Protein AF-A0A7V4BUC6-F1 (afdb_monomer_lite)

Structure (mmCIF, N/CA/C/O backbone):
data_AF-A0A7V4BUC6-F1
#
_entry.id   AF-A0A7V4BUC6-F1
#
loop_
_atom_site.group_PDB
_atom_site.id
_atom_site.type_symbol
_atom_site.label_atom_id
_atom_site.label_alt_id
_atom_site.label_comp_id
_atom_site.label_asym_id
_atom_site.label_entity_id
_atom_site.label_seq_id
_atom_site.pdbx_PDB_ins_code
_atom_site.Cartn_x
_atom_site.Cartn_y
_atom_site.Cartn_z
_atom_site.occupancy
_atom_site.B_iso_or_equiv
_atom_site.auth_seq_id
_atom_site.auth_comp_id
_atom_site.auth_asym_id
_atom_site.auth_atom_id
_atom_site.pdbx_PDB_model_num
ATOM 1 N N . TRP A 1 1 ? -16.727 -0.996 11.097 1.00 87.25 1 TRP A N 1
ATOM 2 C CA . TRP A 1 1 ? -16.969 -1.739 9.841 1.00 87.25 1 TRP A CA 1
ATOM 3 C C . TRP A 1 1 ? -16.661 -0.930 8.587 1.00 87.25 1 TRP A C 1
ATOM 5 O O . TRP A 1 1 ? -15.750 -1.333 7.883 1.00 87.25 1 TRP A O 1
ATOM 15 N N . ALA A 1 2 ? -17.310 0.215 8.320 1.00 95.38 2 ALA A N 1
ATOM 16 C CA . ALA A 1 2 ? -17.040 1.016 7.110 1.00 95.38 2 ALA A CA 1
ATOM 17 C C . ALA A 1 2 ? -15.550 1.374 6.908 1.00 95.38 2 ALA A C 1
ATOM 19 O O . ALA A 1 2 ? -15.010 1.143 5.833 1.00 95.38 2 ALA A O 1
ATOM 20 N N . LEU A 1 3 ? -14.863 1.841 7.960 1.00 94.56 3 LEU A N 1
ATOM 21 C CA . LEU A 1 3 ? -13.424 2.150 7.906 1.00 94.56 3 LEU A CA 1
ATOM 22 C C . LEU A 1 3 ? -12.548 0.923 7.620 1.00 94.56 3 LEU A C 1
ATOM 24 O O . LEU A 1 3 ? -11.556 1.030 6.911 1.00 94.56 3 LEU A O 1
ATOM 28 N N . VAL A 1 4 ? -12.931 -0.246 8.138 1.00 96.06 4 VAL A N 1
ATOM 29 C CA . VAL A 1 4 ? -12.204 -1.506 7.911 1.00 96.06 4 VAL A CA 1
ATOM 30 C C . VAL A 1 4 ? -12.378 -1.959 6.462 1.00 96.06 4 VAL A C 1
ATOM 32 O O . VAL A 1 4 ? -11.404 -2.311 5.808 1.00 96.06 4 VAL A O 1
ATOM 35 N N . ILE A 1 5 ? -13.604 -1.884 5.935 1.00 97.94 5 ILE A N 1
ATOM 36 C CA . ILE A 1 5 ? -13.891 -2.184 4.525 1.00 97.94 5 ILE A CA 1
ATOM 37 C C . ILE A 1 5 ? -13.107 -1.232 3.614 1.00 97.94 5 ILE A C 1
ATOM 39 O O . ILE A 1 5 ? -12.496 -1.682 2.649 1.00 97.94 5 ILE A O 1
ATOM 43 N N . LEU A 1 6 ? -13.072 0.063 3.943 1.00 97.75 6 LEU A N 1
ATOM 44 C CA . LEU A 1 6 ? -12.310 1.057 3.188 1.00 97.75 6 LEU A CA 1
ATOM 45 C C . LEU A 1 6 ? -10.800 0.778 3.227 1.00 97.75 6 LEU A C 1
ATOM 47 O O . LEU A 1 6 ? -10.150 0.859 2.190 1.00 97.75 6 LEU A O 1
ATOM 51 N N . ALA A 1 7 ? -10.251 0.416 4.389 1.00 98.00 7 ALA A N 1
ATOM 52 C CA . ALA A 1 7 ? -8.843 0.050 4.533 1.00 98.00 7 ALA A CA 1
ATOM 53 C C . ALA A 1 7 ? -8.475 -1.158 3.656 1.00 98.00 7 ALA A C 1
ATOM 55 O O . ALA A 1 7 ? -7.482 -1.119 2.933 1.00 98.00 7 ALA A O 1
ATOM 56 N N . ILE A 1 8 ? -9.312 -2.202 3.661 1.00 97.94 8 ILE A N 1
ATOM 57 C CA . ILE A 1 8 ? -9.128 -3.389 2.814 1.00 97.94 8 ILE A CA 1
ATOM 58 C C . ILE A 1 8 ? -9.192 -3.004 1.334 1.00 97.94 8 ILE A C 1
ATOM 60 O O . ILE A 1 8 ? -8.291 -3.343 0.570 1.00 97.94 8 ILE A O 1
ATOM 64 N N . ALA A 1 9 ? -10.225 -2.262 0.926 1.00 98.25 9 ALA A N 1
ATOM 65 C CA . ALA A 1 9 ? -10.388 -1.830 -0.458 1.00 98.25 9 ALA A CA 1
ATOM 66 C C . ALA A 1 9 ? -9.201 -0.978 -0.940 1.00 98.25 9 ALA A C 1
ATOM 68 O O . ALA A 1 9 ? -8.746 -1.146 -2.070 1.00 98.25 9 ALA A O 1
ATOM 69 N N . MET A 1 10 ? -8.667 -0.105 -0.081 1.00 98.12 10 MET A N 1
ATOM 70 C CA . MET A 1 10 ? -7.505 0.731 -0.380 1.00 98.12 10 MET A CA 1
ATOM 71 C C . MET A 1 10 ? -6.245 -0.105 -0.627 1.00 98.12 10 MET A C 1
ATOM 73 O O . MET A 1 10 ? -5.588 0.099 -1.644 1.00 98.12 10 MET A O 1
ATOM 77 N N . VAL A 1 11 ? -5.932 -1.065 0.252 1.00 98.44 11 VAL A N 1
ATOM 78 C CA . VAL A 1 11 ? -4.759 -1.944 0.089 1.00 98.44 11 VAL A CA 1
ATOM 79 C C . VAL A 1 11 ? -4.880 -2.786 -1.178 1.00 98.44 11 VAL A C 1
ATOM 81 O O . VAL A 1 11 ? -3.938 -2.841 -1.962 1.00 98.44 11 VAL A O 1
ATOM 84 N N . LEU A 1 12 ? -6.052 -3.379 -1.434 1.00 98.56 12 LEU A N 1
ATOM 85 C CA . LEU A 1 12 ? -6.284 -4.169 -2.648 1.00 98.56 12 LEU A CA 1
ATOM 86 C C . LEU A 1 12 ? -6.171 -3.325 -3.922 1.00 98.56 12 LEU A C 1
ATOM 88 O O . LEU A 1 12 ? -5.628 -3.787 -4.921 1.00 98.56 12 LEU A O 1
ATOM 92 N N . THR A 1 13 ? -6.663 -2.085 -3.890 1.00 98.56 13 THR A N 1
ATOM 93 C CA . THR A 1 13 ? -6.548 -1.161 -5.026 1.00 98.56 13 THR A CA 1
ATOM 94 C C . THR A 1 13 ? -5.092 -0.770 -5.263 1.00 98.56 13 THR A C 1
ATOM 96 O O . THR A 1 13 ? -4.642 -0.786 -6.406 1.00 98.56 13 THR A O 1
ATOM 99 N N . ALA A 1 14 ? -4.340 -0.455 -4.205 1.00 98.19 14 ALA A N 1
ATOM 100 C CA . ALA A 1 14 ? -2.921 -0.132 -4.310 1.00 98.19 14 ALA A CA 1
ATOM 101 C C . ALA A 1 14 ? -2.116 -1.309 -4.884 1.00 98.19 14 ALA A C 1
ATOM 103 O O . ALA A 1 14 ? -1.328 -1.109 -5.804 1.00 98.19 14 ALA A O 1
ATOM 104 N N . GLU A 1 15 ? -2.366 -2.531 -4.410 1.00 98.31 15 GLU A N 1
ATOM 105 C CA . GLU A 1 15 ? -1.708 -3.742 -4.912 1.00 98.31 15 GLU A CA 1
ATOM 106 C C . GLU A 1 15 ? -2.045 -4.005 -6.385 1.00 98.31 15 GLU A C 1
ATOM 108 O O . GLU A 1 15 ? -1.157 -4.245 -7.200 1.00 98.31 15 GLU A O 1
ATOM 113 N N . ALA A 1 16 ? -3.320 -3.873 -6.767 1.00 98.50 16 ALA A N 1
ATOM 114 C CA . ALA A 1 16 ? -3.739 -4.031 -8.157 1.00 98.50 16 ALA A CA 1
ATOM 115 C C . ALA A 1 16 ? -3.061 -3.010 -9.087 1.00 98.50 16 ALA A C 1
ATOM 117 O O . ALA A 1 16 ? -2.669 -3.357 -10.204 1.00 98.50 16 ALA A O 1
ATOM 118 N N . LEU A 1 17 ? -2.897 -1.764 -8.629 1.00 97.94 17 LEU A N 1
ATOM 119 C CA . LEU A 1 17 ? -2.161 -0.733 -9.358 1.00 97.94 17 LEU A CA 1
ATOM 120 C C . LEU A 1 17 ? -0.662 -1.048 -9.432 1.00 97.94 17 LEU A C 1
ATOM 122 O O . LEU A 1 17 ? -0.088 -0.901 -10.509 1.00 97.94 17 LEU A O 1
ATOM 126 N N . ASN A 1 18 ? -0.047 -1.532 -8.349 1.00 98.00 18 ASN A N 1
ATOM 127 C CA . ASN A 1 18 ? 1.347 -1.978 -8.353 1.00 98.00 18 ASN A CA 1
ATOM 128 C C . ASN A 1 18 ? 1.576 -3.078 -9.398 1.00 98.00 18 ASN A C 1
ATOM 130 O O . ASN A 1 18 ? 2.400 -2.909 -10.292 1.00 98.00 18 ASN A O 1
ATOM 134 N N . THR A 1 19 ? 0.761 -4.135 -9.391 1.00 97.81 19 THR A N 1
ATOM 135 C CA . THR A 1 19 ? 0.848 -5.213 -10.389 1.00 97.81 19 THR A CA 1
ATOM 136 C C . THR A 1 19 ? 0.592 -4.714 -11.816 1.00 97.81 19 THR A C 1
ATOM 138 O O . THR A 1 19 ? 1.210 -5.192 -12.770 1.00 97.81 19 THR A O 1
ATOM 141 N N . ALA A 1 20 ? -0.335 -3.769 -12.007 1.00 98.00 20 ALA A N 1
ATOM 142 C CA . ALA A 1 20 ? -0.590 -3.185 -13.322 1.00 98.00 20 ALA A CA 1
ATOM 143 C C . ALA A 1 20 ? 0.630 -2.410 -13.840 1.00 98.00 20 ALA A C 1
ATOM 145 O O . ALA A 1 20 ? 0.997 -2.559 -15.008 1.00 98.00 20 ALA A O 1
ATOM 146 N N . ILE A 1 21 ? 1.277 -1.628 -12.970 1.00 96.69 21 ILE A N 1
ATOM 147 C CA . ILE A 1 21 ? 2.509 -0.903 -13.279 1.00 96.69 21 ILE A CA 1
ATOM 148 C C . ILE A 1 21 ? 3.641 -1.889 -13.562 1.00 96.69 21 ILE A C 1
ATOM 150 O O . ILE A 1 21 ? 4.298 -1.741 -14.586 1.00 96.69 21 ILE A O 1
ATOM 154 N N . GLU A 1 22 ? 3.839 -2.923 -12.745 1.00 95.88 22 GLU A N 1
ATOM 155 C CA . GLU A 1 22 ? 4.849 -3.961 -12.990 1.00 95.88 22 GLU A CA 1
ATOM 156 C C . GLU A 1 22 ? 4.684 -4.588 -14.376 1.00 95.88 22 GLU A C 1
ATOM 158 O O . GLU A 1 22 ? 5.618 -4.552 -15.175 1.00 95.88 22 GLU A O 1
ATOM 163 N N . LYS A 1 23 ? 3.473 -5.052 -14.715 1.00 96.25 23 LYS A N 1
ATOM 164 C CA . LYS A 1 23 ? 3.177 -5.660 -16.022 1.00 96.25 23 LYS A CA 1
ATOM 165 C C . LYS A 1 23 ? 3.366 -4.694 -17.187 1.00 96.25 23 LYS A C 1
ATOM 167 O O . LYS A 1 23 ? 3.818 -5.103 -18.256 1.00 96.25 23 LYS A O 1
ATOM 172 N N . LEU A 1 24 ? 2.991 -3.426 -17.014 1.00 96.06 24 LEU A N 1
ATOM 173 C CA . LEU A 1 24 ? 3.217 -2.398 -18.027 1.00 96.06 24 LEU A CA 1
ATOM 174 C C . LEU A 1 24 ? 4.716 -2.174 -18.236 1.00 96.06 24 LEU A C 1
ATOM 176 O O . LEU A 1 24 ? 5.185 -2.137 -19.371 1.00 96.06 24 LEU A O 1
ATOM 180 N N . THR A 1 25 ? 5.459 -2.063 -17.140 1.00 94.75 25 THR A N 1
ATOM 181 C CA . THR A 1 25 ? 6.895 -1.791 -17.149 1.00 94.75 25 THR A CA 1
ATOM 182 C C . THR A 1 25 ? 7.669 -2.960 -17.761 1.00 94.75 25 THR A C 1
ATOM 184 O O . THR A 1 25 ? 8.518 -2.723 -18.613 1.00 94.75 25 THR A O 1
ATOM 187 N N . ASP A 1 26 ? 7.313 -4.206 -17.435 1.00 93.44 26 ASP A N 1
ATOM 188 C CA . ASP A 1 26 ? 7.901 -5.421 -18.026 1.00 93.44 26 ASP A CA 1
ATOM 189 C C . ASP A 1 26 ? 7.645 -5.522 -19.531 1.00 93.44 26 ASP A C 1
ATOM 191 O O . ASP A 1 26 ? 8.480 -6.009 -20.292 1.00 93.44 26 ASP A O 1
ATOM 195 N N . ARG A 1 27 ? 6.484 -5.038 -19.987 1.00 94.31 27 ARG A N 1
ATOM 196 C CA . ARG A 1 27 ? 6.152 -5.007 -21.414 1.00 94.31 27 ARG A CA 1
ATOM 197 C C . ARG A 1 27 ? 6.916 -3.916 -22.166 1.00 94.31 27 ARG A C 1
ATOM 199 O O . ARG A 1 27 ? 7.236 -4.114 -23.335 1.00 94.31 27 ARG A O 1
ATOM 206 N N . LEU A 1 28 ? 7.160 -2.770 -21.531 1.00 93.69 28 LEU A N 1
ATOM 207 C CA . LEU A 1 28 ? 7.895 -1.646 -22.121 1.00 93.69 28 LEU A CA 1
ATOM 208 C C . LEU A 1 28 ? 9.413 -1.872 -22.117 1.00 93.69 28 LEU A C 1
ATOM 210 O O . LEU A 1 28 ? 10.081 -1.507 -23.081 1.00 93.69 28 LEU A O 1
ATOM 214 N N . TRP A 1 29 ? 9.941 -2.498 -21.064 1.00 90.94 29 TRP A N 1
ATOM 215 C CA . TRP A 1 29 ? 11.358 -2.816 -20.895 1.00 90.94 29 TRP A CA 1
ATOM 216 C C . TRP A 1 29 ? 11.539 -4.303 -20.556 1.00 90.94 29 TRP A C 1
ATOM 218 O O . TRP A 1 29 ? 11.633 -4.658 -19.382 1.00 90.94 29 TRP A O 1
ATOM 228 N N . PRO A 1 30 ? 11.616 -5.178 -21.577 1.00 81.38 30 PRO A N 1
ATOM 229 C CA . PRO A 1 30 ? 11.801 -6.617 -21.378 1.00 81.38 30 PRO A CA 1
ATOM 230 C C . PRO A 1 30 ? 13.153 -6.972 -20.747 1.00 81.38 30 PRO A C 1
ATOM 232 O O . PRO A 1 30 ? 13.282 -7.995 -20.079 1.00 81.38 30 PRO A O 1
ATOM 235 N N . GLU A 1 31 ? 14.167 -6.132 -20.967 1.00 85.19 31 GLU A N 1
ATOM 236 C CA . GLU A 1 31 ? 15.478 -6.250 -20.329 1.00 85.19 31 GLU A CA 1
ATOM 237 C C . GLU A 1 31 ? 15.597 -5.30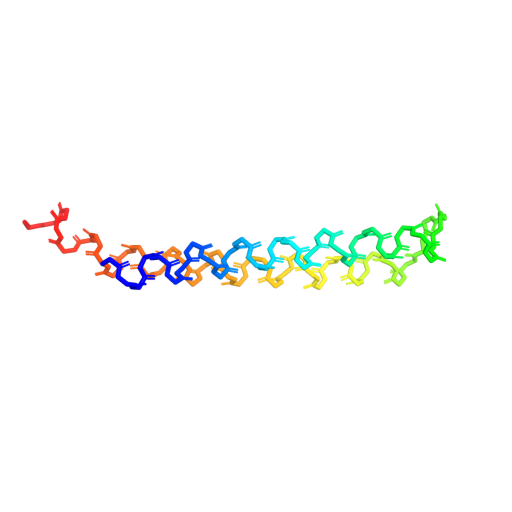3 -19.134 1.00 85.19 31 GLU A C 1
ATOM 239 O O . GLU A 1 31 ? 14.925 -4.272 -19.070 1.00 85.19 31 GLU A O 1
ATOM 244 N N . HIS A 1 32 ? 16.470 -5.644 -18.181 1.00 77.31 32 HIS A N 1
ATOM 245 C CA . HIS A 1 32 ? 16.661 -4.863 -16.959 1.00 77.31 32 HIS A CA 1
ATOM 246 C C . HIS A 1 32 ? 17.044 -3.412 -17.282 1.00 77.3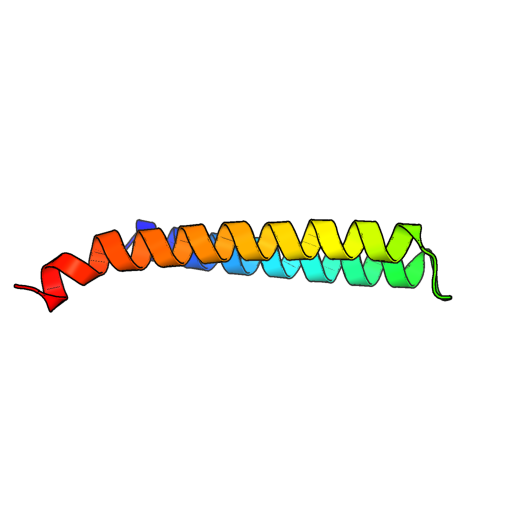1 32 HIS A C 1
ATOM 248 O O . HIS A 1 32 ? 18.178 -3.120 -17.662 1.00 77.31 32 HIS A O 1
ATOM 254 N N . HIS A 1 33 ? 16.091 -2.496 -17.097 1.00 89.75 33 HIS A N 1
ATOM 255 C CA . HIS A 1 33 ? 16.283 -1.070 -17.321 1.00 89.75 33 HIS A CA 1
ATOM 256 C C . HIS A 1 33 ? 16.270 -0.315 -15.981 1.00 89.75 33 HIS A C 1
ATOM 258 O O . HIS A 1 33 ? 15.319 -0.469 -15.211 1.00 89.75 33 HIS A O 1
ATOM 264 N N . PRO A 1 34 ? 17.259 0.548 -15.683 1.00 91.06 34 PRO A N 1
ATOM 265 C CA . PRO A 1 34 ? 17.329 1.254 -14.400 1.00 91.06 34 PRO A CA 1
ATOM 266 C C . PRO A 1 34 ? 16.068 2.068 -14.074 1.00 91.06 34 PRO A C 1
ATOM 268 O O . PRO A 1 34 ? 15.644 2.136 -12.927 1.00 91.06 34 PRO A O 1
ATOM 271 N N . GLN A 1 35 ? 15.427 2.652 -15.090 1.00 90.88 35 GLN A N 1
ATOM 272 C CA . GLN A 1 35 ? 14.183 3.412 -14.905 1.00 90.88 35 GLN A CA 1
ATOM 273 C C . GLN A 1 35 ? 12.994 2.512 -14.546 1.00 90.88 35 GLN A C 1
ATOM 275 O O . GLN A 1 35 ? 12.135 2.925 -13.773 1.00 90.88 35 GLN A O 1
ATOM 280 N N . ALA A 1 36 ? 12.959 1.282 -15.070 1.00 92.44 36 ALA A N 1
ATOM 281 C CA . ALA A 1 36 ? 11.917 0.316 -14.741 1.00 92.44 36 ALA A CA 1
ATOM 282 C C . ALA A 1 36 ? 11.966 -0.065 -13.257 1.00 92.44 36 ALA A C 1
ATOM 284 O O . ALA A 1 36 ? 10.921 -0.159 -12.619 1.00 92.44 36 ALA A O 1
ATOM 285 N N . ALA A 1 37 ? 13.172 -0.216 -12.698 1.00 92.50 37 ALA A N 1
ATOM 286 C CA . ALA A 1 37 ? 13.356 -0.476 -11.272 1.00 92.50 37 ALA A CA 1
ATOM 287 C C 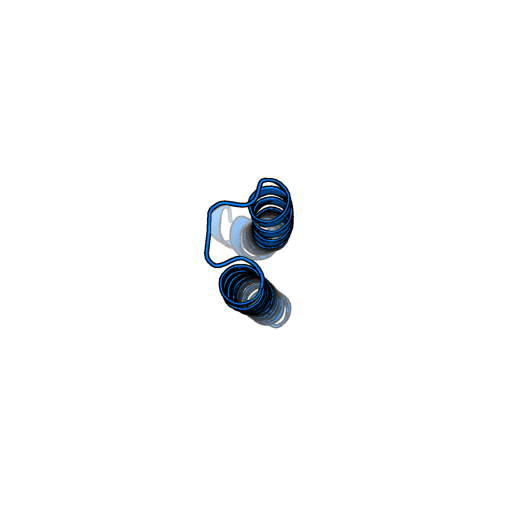. ALA A 1 37 ? 12.780 0.661 -10.414 1.00 92.50 37 ALA A C 1
ATOM 289 O O . ALA A 1 37 ? 11.936 0.410 -9.562 1.00 92.50 37 ALA A O 1
ATOM 290 N N . VAL A 1 38 ? 13.123 1.918 -10.725 1.00 95.94 38 VAL A N 1
ATOM 291 C CA . VAL A 1 38 ? 12.617 3.084 -9.976 1.00 95.94 38 VAL A CA 1
ATOM 292 C C . VAL A 1 38 ? 11.088 3.173 -10.021 1.00 95.94 38 VAL A C 1
ATOM 294 O O . VAL A 1 38 ? 10.455 3.464 -9.010 1.00 95.94 38 VAL A O 1
ATOM 297 N N . ILE A 1 39 ? 10.474 2.912 -11.178 1.00 95.56 39 ILE A N 1
ATOM 298 C CA . ILE A 1 39 ? 9.011 2.931 -11.322 1.00 95.56 39 ILE A CA 1
ATOM 299 C C . ILE A 1 39 ? 8.359 1.866 -10.428 1.00 95.56 39 ILE A C 1
ATOM 301 O O . ILE A 1 39 ? 7.379 2.164 -9.742 1.00 95.56 39 ILE A O 1
ATOM 305 N N . LYS A 1 40 ? 8.911 0.647 -10.411 1.00 94.94 40 LYS A N 1
ATOM 306 C CA . LYS A 1 40 ? 8.423 -0.446 -9.559 1.00 94.94 40 LYS A CA 1
ATOM 307 C C . LYS A 1 40 ? 8.602 -0.132 -8.075 1.00 94.94 40 LYS A C 1
ATOM 309 O O . LYS A 1 40 ? 7.670 -0.332 -7.304 1.00 94.94 40 LYS A O 1
ATOM 314 N N . ASP A 1 41 ? 9.738 0.442 -7.688 1.00 96.94 41 ASP A N 1
ATOM 315 C CA . ASP A 1 41 ? 10.002 0.833 -6.299 1.00 96.94 41 ASP A CA 1
ATOM 316 C C . ASP A 1 41 ? 8.994 1.881 -5.804 1.00 96.94 41 ASP A C 1
ATOM 318 O O . ASP A 1 41 ? 8.480 1.787 -4.688 1.00 96.94 41 ASP A O 1
ATOM 322 N N . VAL A 1 42 ? 8.650 2.860 -6.647 1.00 97.50 42 VAL A N 1
ATOM 323 C CA . VAL A 1 42 ? 7.633 3.876 -6.325 1.00 97.50 42 VAL A CA 1
ATOM 324 C C . VAL A 1 42 ? 6.241 3.253 -6.202 1.00 97.50 42 VAL A C 1
ATOM 326 O O . VAL A 1 42 ? 5.485 3.610 -5.295 1.00 97.50 42 VAL A O 1
ATOM 329 N N . ALA A 1 43 ? 5.893 2.314 -7.081 1.00 97.06 43 ALA A N 1
ATOM 330 C CA . ALA A 1 43 ? 4.614 1.615 -7.019 1.00 97.06 43 ALA A CA 1
ATOM 331 C C . ALA A 1 43 ? 4.490 0.769 -5.735 1.00 97.06 43 ALA A C 1
ATOM 333 O O . ALA A 1 43 ? 3.493 0.887 -5.015 1.00 97.06 43 ALA A O 1
ATOM 334 N N . ALA A 1 44 ? 5.541 0.029 -5.373 1.00 97.38 44 ALA A N 1
ATOM 335 C CA . ALA A 1 44 ? 5.613 -0.739 -4.132 1.00 97.38 44 ALA A CA 1
ATOM 336 C C . ALA A 1 44 ? 5.561 0.164 -2.885 1.00 97.38 44 ALA A C 1
ATOM 338 O O . ALA A 1 44 ? 4.891 -0.163 -1.901 1.00 97.38 44 ALA A O 1
ATOM 339 N N . ALA A 1 45 ? 6.194 1.342 -2.927 1.00 97.88 45 ALA A N 1
ATOM 340 C CA . ALA A 1 45 ? 6.085 2.334 -1.857 1.00 97.88 45 ALA A CA 1
ATOM 341 C C . ALA A 1 45 ? 4.634 2.814 -1.658 1.00 97.88 45 ALA A C 1
ATOM 343 O O . ALA A 1 45 ? 4.198 3.008 -0.522 1.00 97.88 45 ALA A O 1
ATOM 344 N N . GLY A 1 46 ? 3.857 2.945 -2.738 1.00 97.88 46 GLY A N 1
ATOM 345 C CA . GLY A 1 46 ? 2.424 3.243 -2.671 1.00 97.88 46 GLY A CA 1
ATOM 346 C C . GLY A 1 46 ? 1.626 2.178 -1.909 1.00 97.88 46 GLY A C 1
ATOM 347 O O . GLY A 1 46 ? 0.813 2.518 -1.045 1.00 97.88 46 GLY A O 1
ATOM 348 N N . VAL A 1 47 ? 1.903 0.895 -2.163 1.00 98.12 47 VAL A N 1
ATOM 349 C CA . VAL A 1 47 ? 1.298 -0.228 -1.422 1.00 98.12 47 VAL A CA 1
ATOM 350 C C . VAL A 1 47 ? 1.674 -0.174 0.056 1.00 98.12 47 VAL A C 1
ATOM 352 O O . VAL A 1 47 ? 0.806 -0.324 0.916 1.00 98.12 47 VAL A O 1
ATOM 355 N N . LEU A 1 48 ? 2.943 0.103 0.371 1.00 98.12 48 LEU A N 1
ATOM 356 C CA . LEU A 1 48 ? 3.416 0.208 1.751 1.00 98.12 48 LEU A CA 1
ATOM 357 C C . LEU A 1 48 ? 2.685 1.315 2.522 1.00 98.12 48 LEU A C 1
ATOM 359 O O . LEU A 1 48 ? 2.257 1.098 3.655 1.00 98.12 48 LEU A O 1
ATOM 363 N N . ILE A 1 49 ? 2.491 2.484 1.906 1.00 98.38 49 ILE A N 1
ATOM 364 C CA . ILE A 1 49 ? 1.740 3.591 2.514 1.00 98.38 49 ILE A CA 1
ATOM 365 C C . ILE A 1 49 ? 0.291 3.167 2.794 1.00 98.38 49 ILE A C 1
ATOM 367 O O . ILE A 1 49 ? -0.209 3.391 3.900 1.00 98.38 49 ILE A O 1
ATOM 371 N N . ALA A 1 50 ? -0.370 2.511 1.835 1.00 98.12 50 ALA A N 1
ATOM 372 C CA . ALA A 1 50 ? -1.726 1.996 2.022 1.00 98.12 50 ALA A CA 1
ATOM 373 C C . ALA A 1 50 ? -1.795 0.949 3.151 1.00 98.12 50 ALA A C 1
ATOM 375 O O . ALA A 1 50 ? -2.714 0.984 3.971 1.00 98.12 50 ALA A O 1
ATOM 376 N N . ALA A 1 51 ? -0.805 0.057 3.243 1.00 98.25 51 ALA A N 1
ATOM 377 C CA . ALA A 1 51 ? -0.719 -0.958 4.289 1.00 98.25 51 ALA A CA 1
ATOM 378 C C . ALA A 1 51 ? -0.520 -0.342 5.685 1.00 98.25 51 ALA A C 1
ATOM 380 O O . ALA A 1 51 ? -1.189 -0.751 6.635 1.00 98.25 51 ALA A O 1
ATOM 381 N N . ILE A 1 52 ? 0.335 0.678 5.814 1.00 98.56 52 ILE A N 1
ATOM 382 C CA . ILE A 1 52 ? 0.535 1.413 7.074 1.00 98.56 52 ILE A CA 1
ATOM 383 C C . ILE A 1 52 ? -0.759 2.118 7.496 1.00 98.56 52 ILE A C 1
ATOM 385 O O . ILE A 1 52 ? -1.150 2.038 8.662 1.00 98.56 52 ILE A O 1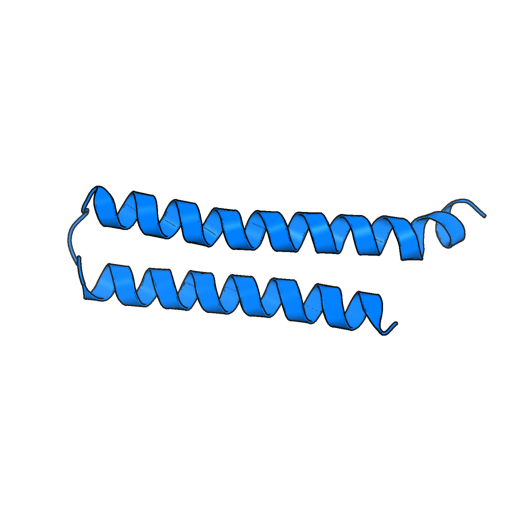
ATOM 389 N N . ALA A 1 53 ? -1.461 2.764 6.560 1.00 98.00 53 ALA A N 1
ATOM 390 C CA . ALA A 1 53 ? -2.749 3.393 6.842 1.00 98.00 53 ALA A CA 1
ATOM 391 C C . ALA A 1 53 ? -3.799 2.364 7.298 1.00 98.00 53 ALA A C 1
ATOM 393 O O . ALA A 1 53 ? -4.510 2.596 8.278 1.00 98.00 53 ALA A O 1
ATOM 394 N N . ALA A 1 54 ? -3.863 1.200 6.644 1.00 98.19 54 ALA A N 1
ATOM 395 C CA . ALA A 1 54 ? -4.756 0.116 7.039 1.00 98.19 54 ALA A CA 1
ATOM 396 C C . ALA A 1 54 ? -4.427 -0.432 8.437 1.00 98.19 54 ALA A C 1
ATOM 398 O O . ALA A 1 54 ? -5.340 -0.648 9.236 1.00 98.19 54 ALA A O 1
ATOM 399 N N . ALA A 1 55 ? -3.142 -0.592 8.765 1.00 98.00 55 ALA A N 1
ATOM 400 C CA . ALA A 1 55 ? -2.696 -0.997 10.095 1.00 98.00 55 ALA A CA 1
ATOM 401 C C . ALA A 1 55 ? -3.082 0.038 11.162 1.00 98.00 55 ALA A C 1
ATOM 403 O O . ALA A 1 55 ? -3.625 -0.332 12.202 1.00 98.00 55 ALA A O 1
ATOM 404 N N . ALA A 1 56 ? -2.885 1.331 10.890 1.00 97.94 56 ALA A N 1
ATOM 405 C CA . ALA A 1 56 ? -3.294 2.407 11.791 1.00 97.94 56 ALA A CA 1
ATOM 406 C C . ALA A 1 56 ? -4.813 2.407 12.035 1.00 97.94 56 ALA A C 1
ATOM 408 O O . ALA A 1 56 ? -5.248 2.498 13.182 1.00 97.94 56 ALA A O 1
ATOM 409 N N . ILE A 1 57 ? -5.626 2.229 10.985 1.00 97.12 57 ILE A N 1
ATOM 410 C CA . ILE A 1 57 ? -7.086 2.083 11.112 1.00 97.12 57 ILE A CA 1
ATOM 411 C C . ILE A 1 57 ? -7.431 0.863 11.973 1.00 97.12 57 ILE A C 1
ATOM 413 O O . ILE A 1 57 ? -8.274 0.965 12.863 1.00 97.12 57 ILE A O 1
ATOM 417 N N . GLY A 1 58 ? -6.773 -0.276 11.742 1.00 96.06 58 GLY A N 1
ATOM 418 C CA . GLY A 1 58 ? -6.959 -1.488 12.538 1.00 96.06 58 GLY A CA 1
ATOM 419 C C . GLY A 1 58 ? -6.653 -1.261 14.018 1.00 96.06 58 GLY A C 1
ATOM 420 O O . GLY A 1 58 ? -7.471 -1.602 14.868 1.00 96.06 58 GLY A O 1
ATOM 421 N N . ILE A 1 59 ? -5.530 -0.612 14.332 1.00 96.50 59 ILE A N 1
ATOM 422 C CA . ILE A 1 59 ? -5.165 -0.257 15.707 1.00 96.50 59 ILE A CA 1
ATOM 423 C C . ILE A 1 59 ? -6.237 0.653 16.317 1.00 96.50 59 ILE A C 1
ATOM 425 O O . ILE A 1 59 ? -6.768 0.334 17.370 1.00 96.50 59 ILE A O 1
ATOM 429 N N . ILE A 1 60 ? -6.635 1.737 15.652 1.00 95.88 60 ILE A N 1
ATOM 430 C CA . ILE A 1 60 ? -7.630 2.679 16.196 1.00 95.88 60 ILE A CA 1
ATOM 431 C C . ILE A 1 60 ? -8.981 1.997 16.469 1.00 95.88 60 ILE A C 1
ATOM 433 O O . ILE A 1 60 ? -9.628 2.289 17.472 1.00 95.88 60 ILE A O 1
ATOM 437 N N . VAL A 1 61 ? -9.412 1.089 15.589 1.00 95.56 61 VAL A N 1
ATOM 438 C CA . VAL A 1 61 ? -10.713 0.414 15.701 1.00 95.56 61 VAL A CA 1
ATOM 439 C C . VAL A 1 61 ? -10.690 -0.718 16.730 1.00 95.56 61 VAL A C 1
ATOM 441 O O . VAL A 1 61 ? -11.642 -0.851 17.497 1.00 95.56 61 VAL A O 1
ATOM 444 N N . PHE A 1 62 ? -9.641 -1.543 16.743 1.00 95.00 62 PHE A N 1
ATOM 445 C CA . PHE A 1 62 ? -9.609 -2.778 17.532 1.00 95.00 62 PHE A CA 1
ATOM 446 C C . PHE A 1 62 ? -8.861 -2.649 18.862 1.00 95.00 62 PHE A C 1
ATOM 448 O O . PHE A 1 62 ? -9.225 -3.337 19.810 1.00 95.00 62 PHE A O 1
ATOM 455 N N . LEU A 1 63 ? -7.867 -1.762 18.984 1.00 94.62 63 LEU A N 1
ATOM 456 C CA . LEU A 1 63 ? -7.102 -1.588 20.224 1.00 94.62 63 LEU A CA 1
ATOM 457 C C . LEU A 1 63 ? -7.970 -1.292 21.465 1.00 94.62 63 LEU A C 1
ATOM 459 O O . LEU A 1 63 ? -7.723 -1.934 22.485 1.00 94.62 63 LEU A O 1
ATOM 463 N N . PRO A 1 64 ? -8.992 -0.406 21.431 1.00 93.25 64 PRO A N 1
ATOM 464 C CA . PRO A 1 64 ? -9.823 -0.169 22.613 1.00 93.25 64 PRO A CA 1
ATOM 465 C C . PRO A 1 64 ? -10.635 -1.400 23.036 1.00 93.25 64 PRO A C 1
ATOM 467 O O . PRO A 1 64 ? -10.833 -1.587 24.225 1.00 93.25 64 PRO A O 1
ATOM 470 N N . TYR A 1 65 ? -11.047 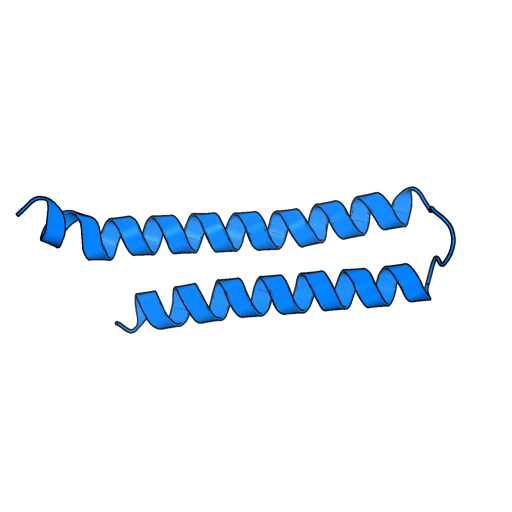-2.252 22.090 1.00 92.50 65 TYR A N 1
ATOM 471 C CA . TYR A 1 65 ? -11.753 -3.512 22.374 1.00 92.50 65 TYR A CA 1
ATOM 472 C C . TYR A 1 65 ? -10.831 -4.624 22.897 1.00 92.50 65 TYR A C 1
ATOM 474 O O . TYR A 1 65 ? -11.309 -5.609 23.448 1.00 92.50 65 TYR A O 1
ATOM 482 N N . LEU A 1 66 ? -9.519 -4.520 22.659 1.00 91.88 66 LEU A N 1
ATOM 483 C CA . LEU A 1 66 ? -8.528 -5.494 23.130 1.00 91.88 66 LEU A CA 1
ATOM 484 C C . LEU A 1 66 ? -7.947 -5.124 24.500 1.00 91.88 66 LEU A C 1
ATOM 486 O O . LEU A 1 66 ? -7.514 -6.009 25.233 1.00 91.88 66 LEU A O 1
ATOM 490 N N . LEU A 1 67 ? -7.897 -3.828 24.825 1.00 92.00 67 LEU A N 1
ATOM 491 C CA . LEU A 1 67 ? -7.374 -3.307 26.093 1.00 92.00 67 LEU A CA 1
ATOM 492 C C . LEU A 1 67 ? -8.463 -3.037 27.148 1.00 92.00 67 LEU A C 1
ATOM 494 O O . LEU A 1 67 ? -8.112 -2.697 28.279 1.00 92.00 67 LEU A O 1
ATOM 498 N N . GLY A 1 68 ? -9.746 -3.173 26.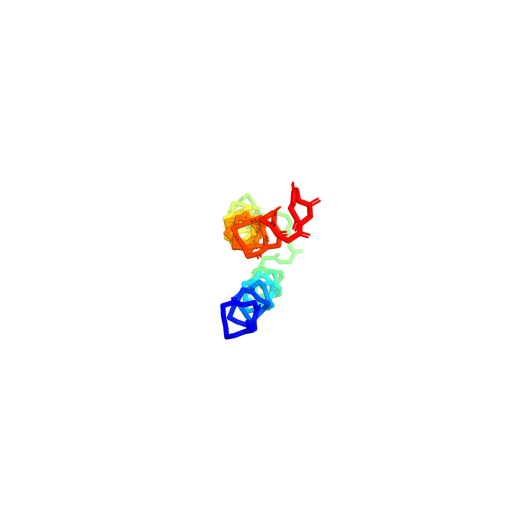795 1.00 64.50 68 GLY A N 1
ATOM 499 C CA . GLY A 1 68 ? -10.898 -2.938 27.671 1.00 64.50 68 GLY A CA 1
ATOM 500 C C . GLY A 1 68 ? -12.050 -3.883 27.378 1.00 64.50 68 GLY A C 1
ATOM 501 O O . GLY A 1 68 ? -12.606 -3.787 26.263 1.00 64.50 68 GLY A O 1
#

Radius of gyration: 16.04 Å; chains: 1; bounding box: 34×10×50 Å

Secondary structure (DSSP, 8-state):
-HHHHHHHHHHHHHHHHHHHHHHHHHHH-SS--HHHHHHHHHHHHHHHHHHHHHHHHHHHHHHHHHH-

Foldseek 3Di:
DVLLVVLVVQLVVLVVVLVVLLVVLCVVPVDDDPVSVVSSVVSVVSSVVSNVSSVVSCCVVCVVVVVD

Sequence (68 aa):
WALVILAIAMVLTAEALNTAIEKLTDRLWPEHHPQAAVIKDVAAAGVLIAAIAAAAIGIIVFLPYLLG

pLDDT: mean 94.91, std 5.45, range [64.5, 98.56]